Protein AF-A0A921FW37-F1 (afdb_monomer)

Solvent-accessible surface area (backbone atoms only — not comparable to full-atom values): 3791 Å² total; per-residue (Å²): 133,60,73,69,58,56,53,53,50,50,61,54,38,43,77,76,75,31,86,4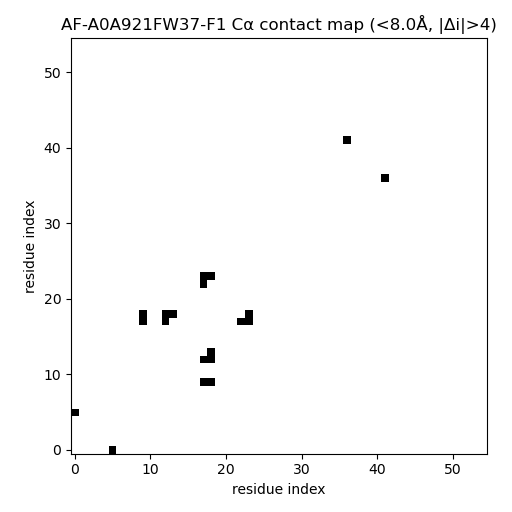8,70,67,51,4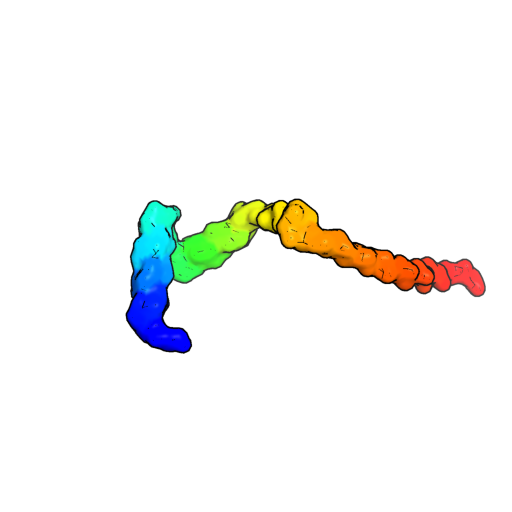6,54,48,52,58,71,68,48,72,84,78,81,55,69,86,82,45,80,82,75,80,77,78,79,80,82,73,90,78,85,89,134

Radius of gyration: 20.53 Å; Cα contacts (8 Å, |Δi|>4): 10; chains: 1; bounding box: 60×23×36 Å

Sequence (55 aa):
MKQEELQKIWKALSKYGIYTEEELNTAIKQMKPLNIGCMVSPVKKFENEKTVMVK

Organism: Sporosarcina psychrophila (NCBI:txid1476)

Mean predicted aligned error: 13.04 Å

Secondary structure (DSSP, 8-state):
--HHHHHHHHHHHHTTT--SHHHHHHHHHHSPP--GGGTS---------------

pLDDT: mean 76.62, std 15.84, range [39.34, 92.19]

Structure (mmCIF, N/CA/C/O backbone):
data_AF-A0A921FW37-F1
#
_entry.id   AF-A0A921FW37-F1
#
loop_
_atom_site.group_PDB
_atom_site.id
_atom_site.type_symbol
_atom_site.label_atom_id
_atom_site.label_alt_id
_atom_site.label_comp_id
_atom_site.label_asym_id
_atom_site.label_entity_id
_atom_site.label_seq_id
_atom_site.pdbx_PDB_ins_code
_atom_site.Cartn_x
_atom_site.Cartn_y
_atom_site.Cartn_z
_atom_site.occupancy
_atom_site.B_iso_or_equiv
_atom_site.au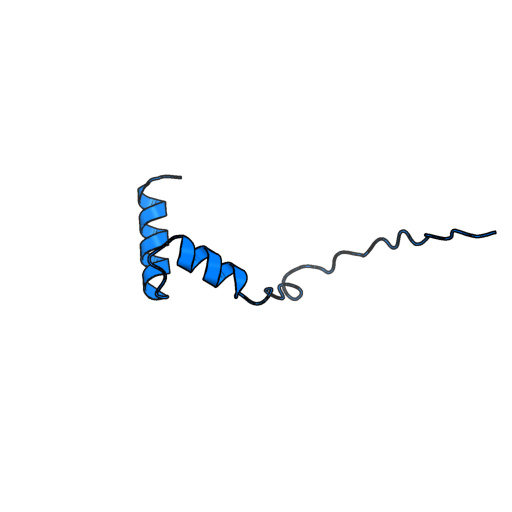th_seq_id
_atom_site.auth_comp_id
_atom_site.auth_asym_id
_atom_site.auth_atom_id
_atom_site.pdbx_PDB_model_num
ATOM 1 N N . MET A 1 1 ? -6.058 16.988 -1.453 1.00 60.97 1 MET A N 1
ATOM 2 C CA . MET A 1 1 ? -6.8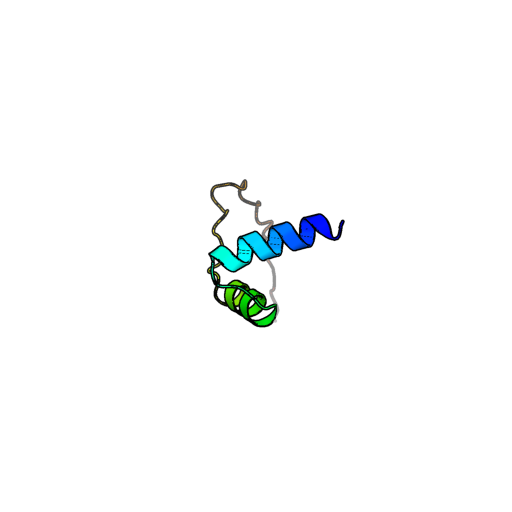71 15.755 -1.545 1.00 60.97 1 MET A CA 1
ATOM 3 C C . MET A 1 1 ? -7.973 15.845 -0.510 1.00 60.97 1 MET A C 1
ATOM 5 O O . MET A 1 1 ? -7.690 16.283 0.600 1.00 60.97 1 MET A O 1
ATOM 9 N N . LYS A 1 2 ? -9.213 15.500 -0.860 1.00 78.12 2 LYS A N 1
ATOM 10 C CA . LYS A 1 2 ? -10.307 15.459 0.122 1.00 78.12 2 LYS A CA 1
ATOM 11 C C . LYS A 1 2 ? -10.158 14.192 0.969 1.00 78.12 2 LYS A C 1
ATOM 13 O O . LYS A 1 2 ? -9.807 13.143 0.436 1.00 78.12 2 LYS A O 1
ATOM 18 N N . GLN A 1 3 ? -10.436 14.275 2.268 1.00 81.50 3 GLN A N 1
ATOM 19 C CA . GLN A 1 3 ? -10.324 13.151 3.214 1.00 81.50 3 GLN A CA 1
ATOM 20 C C . GLN A 1 3 ? -11.114 11.906 2.754 1.00 81.50 3 GLN A C 1
ATOM 22 O O . GLN A 1 3 ? -10.696 10.773 2.977 1.00 81.50 3 GLN A O 1
ATOM 27 N N . GLU A 1 4 ? -12.216 12.118 2.034 1.00 85.25 4 GLU A N 1
ATOM 28 C CA . GLU A 1 4 ? -13.052 11.069 1.441 1.00 85.25 4 GLU A CA 1
ATOM 29 C C . GLU A 1 4 ? -12.340 10.246 0.355 1.00 85.25 4 GLU A C 1
ATOM 31 O O . GLU A 1 4 ? -12.593 9.051 0.216 1.00 85.25 4 GLU A O 1
ATOM 36 N N . GLU A 1 5 ? -11.444 10.856 -0.423 1.00 87.69 5 GLU A N 1
ATOM 37 C CA . GLU A 1 5 ? -10.693 10.146 -1.466 1.00 87.69 5 GLU A CA 1
ATOM 38 C C . GLU A 1 5 ? -9.620 9.248 -0.858 1.00 87.69 5 GLU A C 1
ATOM 40 O O . GLU A 1 5 ? -9.433 8.116 -1.300 1.00 87.69 5 GLU A O 1
ATOM 45 N N . LEU A 1 6 ? -8.988 9.713 0.220 1.00 87.06 6 LEU A N 1
ATOM 46 C CA . LEU A 1 6 ? -7.991 8.938 0.950 1.00 87.06 6 LEU A CA 1
ATOM 47 C C . LEU A 1 6 ? -8.611 7.665 1.550 1.00 87.06 6 LEU A C 1
ATOM 49 O O . LEU A 1 6 ? -8.045 6.581 1.442 1.00 87.06 6 LEU A O 1
ATOM 53 N N . GLN A 1 7 ? -9.821 7.774 2.106 1.00 88.38 7 GLN A N 1
ATOM 54 C CA . GLN A 1 7 ? -10.579 6.633 2.633 1.00 88.38 7 GLN A CA 1
ATOM 55 C C . GLN A 1 7 ? -10.928 5.607 1.544 1.00 88.38 7 GLN A C 1
ATOM 57 O O . GLN A 1 7 ? -10.851 4.400 1.774 1.00 88.38 7 GLN A O 1
ATOM 62 N N . LYS A 1 8 ? -11.271 6.064 0.332 1.00 91.06 8 LYS A N 1
ATOM 63 C CA . LYS A 1 8 ? -11.521 5.167 -0.810 1.00 91.06 8 LYS A CA 1
ATOM 64 C C . LYS A 1 8 ? -10.261 4.406 -1.218 1.00 91.06 8 LYS A C 1
ATOM 66 O O . LYS A 1 8 ? -10.355 3.217 -1.513 1.00 91.06 8 LYS A O 1
ATOM 71 N N . ILE A 1 9 ? -9.107 5.073 -1.200 1.00 89.12 9 ILE A N 1
ATOM 72 C CA . ILE A 1 9 ? -7.811 4.456 -1.504 1.00 89.12 9 ILE A CA 1
ATOM 73 C C . ILE A 1 9 ? -7.479 3.390 -0.458 1.00 89.12 9 ILE A C 1
ATOM 75 O O . ILE A 1 9 ? -7.235 2.246 -0.829 1.00 89.12 9 ILE A O 1
ATOM 79 N N . TRP A 1 10 ? -7.573 3.706 0.836 1.00 89.88 10 TRP A N 1
ATOM 80 C CA . TRP A 1 10 ? -7.340 2.724 1.904 1.00 89.88 10 TRP A CA 1
ATOM 81 C C . TRP A 1 10 ? -8.299 1.533 1.839 1.00 89.88 10 TRP A C 1
ATOM 83 O O . TRP A 1 10 ? -7.882 0.391 2.011 1.00 89.88 10 TRP A O 1
ATOM 93 N N . LYS A 1 11 ? -9.571 1.765 1.498 1.00 92.19 11 LYS A N 1
ATOM 94 C CA . LYS A 1 11 ? -10.551 0.689 1.281 1.00 92.19 11 LYS A CA 1
ATOM 95 C C . LYS A 1 11 ? -10.231 -0.181 0.060 1.00 92.19 11 LYS A C 1
ATOM 97 O O . LYS A 1 11 ? -10.634 -1.341 0.010 1.00 92.19 11 LYS A O 1
ATOM 102 N N . ALA A 1 12 ? -9.571 0.368 -0.956 1.00 90.88 12 ALA A N 1
ATOM 103 C CA . ALA A 1 12 ? -9.097 -0.413 -2.092 1.00 90.88 12 ALA A CA 1
ATOM 104 C C . ALA A 1 12 ? -7.849 -1.221 -1.715 1.00 90.88 12 ALA A C 1
ATOM 106 O O . ALA A 1 12 ? -7.791 -2.406 -2.026 1.00 90.88 12 ALA A O 1
ATOM 107 N N . LEU A 1 13 ? -6.905 -0.607 -0.997 1.00 89.62 13 LEU A N 1
ATOM 108 C CA . LEU A 1 13 ? -5.676 -1.237 -0.507 1.00 89.62 13 LEU A CA 1
ATOM 109 C C . LEU A 1 13 ? -5.956 -2.396 0.461 1.00 89.62 13 LEU A C 1
ATOM 111 O O . LEU A 1 13 ? -5.326 -3.448 0.347 1.00 89.62 13 LEU A O 1
ATOM 115 N N . SER A 1 14 ? -6.971 -2.272 1.319 1.00 90.50 14 SER A N 1
ATOM 116 C CA . SER A 1 14 ? -7.354 -3.340 2.249 1.00 90.50 14 SER A CA 1
ATOM 117 C C . SER A 1 14 ? -7.819 -4.620 1.548 1.00 90.50 14 SER A C 1
ATOM 119 O O . SER A 1 14 ? -7.597 -5.713 2.063 1.00 90.50 14 SER A O 1
ATOM 121 N N . LYS A 1 15 ? -8.380 -4.531 0.331 1.00 91.94 15 LYS A N 1
ATOM 122 C CA . LYS A 1 15 ? -8.721 -5.717 -0.484 1.00 91.94 15 LYS A CA 1
ATOM 123 C C . LYS A 1 15 ? -7.495 -6.531 -0.895 1.00 91.94 15 LYS A C 1
ATOM 125 O O . LYS A 1 15 ? -7.627 -7.718 -1.173 1.00 91.94 15 LYS A O 1
ATOM 130 N N . TYR A 1 16 ? -6.331 -5.892 -0.944 1.00 88.00 16 TYR A N 1
ATOM 131 C CA . TYR A 1 16 ? -5.047 -6.514 -1.252 1.00 88.00 16 TYR A CA 1
ATOM 132 C C . TYR A 1 16 ? -4.254 -6.862 0.017 1.00 88.00 16 TYR A C 1
ATOM 134 O O . TYR A 1 16 ? -3.097 -7.257 -0.085 1.00 88.00 16 TYR A O 1
ATOM 142 N N . GLY A 1 17 ? -4.864 -6.729 1.202 1.00 88.62 17 GLY A N 1
ATOM 143 C CA . GLY A 1 17 ? -4.231 -7.040 2.483 1.00 88.62 17 GLY A CA 1
ATOM 144 C C . GLY A 1 17 ? -3.294 -5.953 3.010 1.00 88.62 17 GLY A C 1
ATOM 145 O O . GLY A 1 17 ? -2.498 -6.241 3.893 1.00 88.62 17 GLY A O 1
ATOM 146 N N . ILE A 1 18 ? -3.374 -4.729 2.479 1.00 90.69 18 ILE A N 1
ATOM 147 C CA . ILE A 1 18 ? -2.570 -3.587 2.926 1.00 90.69 18 ILE A CA 1
ATOM 148 C C . ILE A 1 18 ? -3.436 -2.725 3.847 1.00 90.69 18 ILE A C 1
ATOM 150 O O . ILE A 1 18 ? -4.400 -2.099 3.393 1.00 90.69 18 ILE A O 1
ATOM 154 N N . TYR A 1 19 ? -3.091 -2.682 5.129 1.00 90.50 19 TYR A N 1
ATOM 155 C CA . TYR A 1 19 ? -3.833 -1.951 6.162 1.00 90.50 19 TYR A CA 1
ATOM 156 C C . TYR A 1 19 ? -3.015 -0.812 6.771 1.00 90.50 19 TYR A C 1
ATOM 158 O O . TYR A 1 19 ? -3.578 0.085 7.398 1.00 90.50 19 TYR A O 1
ATOM 166 N N . THR A 1 20 ? -1.698 -0.839 6.567 1.00 91.62 20 T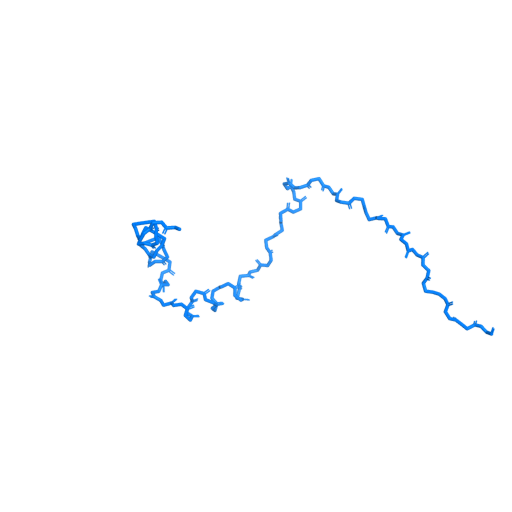HR A N 1
ATOM 167 C CA . THR A 1 20 ? -0.751 0.130 7.115 1.00 91.62 20 THR A CA 1
ATOM 168 C C . THR A 1 20 ? 0.127 0.751 6.031 1.00 91.62 20 THR A C 1
ATOM 170 O O . THR A 1 20 ? 0.286 0.232 4.924 1.00 91.62 20 THR A O 1
ATOM 173 N N . GLU A 1 21 ? 0.726 1.892 6.361 1.00 89.44 21 GLU A N 1
ATOM 174 C CA . GLU A 1 21 ? 1.674 2.574 5.480 1.00 89.44 21 GLU A CA 1
ATOM 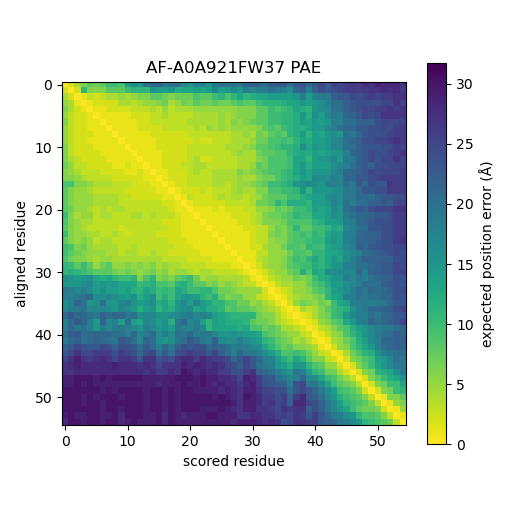175 C C . GLU A 1 21 ? 2.980 1.781 5.298 1.00 89.44 21 GLU A C 1
ATOM 177 O O . GLU A 1 21 ? 3.573 1.790 4.219 1.00 89.44 21 GLU A O 1
ATOM 182 N N . GLU A 1 22 ? 3.417 1.039 6.318 1.00 90.88 22 GLU A N 1
ATOM 183 C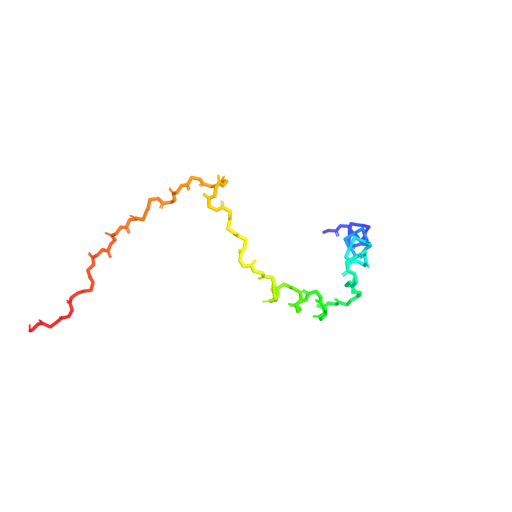 CA . GLU A 1 22 ? 4.608 0.184 6.239 1.00 90.88 22 GLU A CA 1
ATOM 184 C C . GLU A 1 22 ? 4.418 -0.977 5.255 1.00 90.88 22 GLU A C 1
ATOM 186 O O . GLU A 1 22 ? 5.309 -1.266 4.446 1.00 90.88 22 GLU A O 1
ATOM 191 N N . GLU A 1 23 ? 3.239 -1.602 5.263 1.00 88.44 23 GLU A N 1
ATOM 192 C CA . GLU A 1 23 ? 2.867 -2.645 4.301 1.00 88.44 23 GLU A CA 1
ATOM 193 C C . GLU A 1 23 ? 2.783 -2.087 2.882 1.00 88.44 23 GLU A C 1
ATOM 195 O O . GLU A 1 23 ? 3.277 -2.716 1.946 1.00 88.44 23 GLU A O 1
ATOM 200 N N . LEU A 1 24 ? 2.231 -0.881 2.719 1.00 89.75 24 LEU A N 1
ATOM 201 C CA . LEU A 1 24 ? 2.182 -0.204 1.426 1.00 89.75 24 LEU A CA 1
ATOM 202 C C . LEU A 1 24 ? 3.595 0.047 0.886 1.00 89.75 24 LEU A C 1
ATOM 204 O O . LEU A 1 24 ? 3.899 -0.303 -0.256 1.00 89.75 24 LEU A O 1
ATOM 208 N N . ASN A 1 25 ? 4.480 0.601 1.714 1.00 89.56 25 ASN A N 1
ATOM 209 C CA . ASN A 1 25 ? 5.868 0.860 1.339 1.00 89.56 25 ASN A CA 1
ATOM 210 C C . ASN A 1 25 ? 6.622 -0.430 0.996 1.00 89.56 25 ASN A C 1
ATOM 212 O O . ASN A 1 25 ? 7.416 -0.458 0.053 1.00 89.56 25 ASN A O 1
ATOM 216 N N . THR A 1 26 ? 6.368 -1.511 1.731 1.00 90.50 26 THR A N 1
ATOM 217 C CA . THR A 1 26 ? 6.968 -2.821 1.459 1.00 90.50 26 THR A CA 1
ATOM 218 C C . THR A 1 26 ? 6.450 -3.405 0.148 1.00 90.50 26 THR A C 1
ATOM 220 O O . THR A 1 26 ? 7.250 -3.856 -0.673 1.00 90.50 26 THR A O 1
ATOM 223 N N . ALA A 1 27 ? 5.141 -3.328 -0.100 1.00 87.06 27 ALA A N 1
ATOM 224 C CA . ALA A 1 27 ? 4.522 -3.782 -1.341 1.00 87.06 27 ALA A CA 1
ATOM 225 C C . ALA A 1 27 ? 5.068 -3.022 -2.559 1.00 87.06 27 ALA A C 1
ATOM 227 O O . ALA A 1 27 ? 5.395 -3.643 -3.568 1.00 87.06 27 ALA A O 1
ATOM 228 N N . ILE A 1 28 ? 5.251 -1.702 -2.450 1.00 86.69 28 ILE A N 1
ATOM 229 C CA . ILE A 1 28 ? 5.859 -0.877 -3.506 1.00 86.69 28 ILE A CA 1
ATOM 230 C C . ILE A 1 28 ? 7.313 -1.294 -3.758 1.00 86.69 28 ILE A C 1
ATOM 232 O O . ILE A 1 28 ? 7.716 -1.435 -4.910 1.00 86.69 28 ILE A O 1
ATOM 236 N N . LYS A 1 29 ? 8.100 -1.537 -2.702 1.00 88.38 29 LYS A N 1
ATOM 237 C CA . LYS A 1 29 ? 9.501 -1.982 -2.829 1.00 88.38 29 LYS A CA 1
ATOM 238 C C . LYS A 1 29 ? 9.633 -3.371 -3.455 1.00 88.38 29 LYS A C 1
ATOM 240 O O . LYS A 1 29 ? 10.598 -3.626 -4.168 1.00 88.38 29 LYS A O 1
ATOM 245 N N . GLN A 1 30 ? 8.693 -4.268 -3.170 1.00 88.12 30 GLN A N 1
ATOM 246 C CA . GLN A 1 30 ? 8.662 -5.618 -3.738 1.00 88.12 30 GLN A CA 1
ATOM 247 C C . GLN A 1 30 ? 8.044 -5.659 -5.140 1.00 88.12 30 GLN A C 1
ATOM 249 O O . GLN A 1 30 ? 8.198 -6.654 -5.855 1.00 88.12 30 GLN A O 1
ATOM 254 N N . MET A 1 31 ? 7.345 -4.597 -5.548 1.00 84.31 31 MET A N 1
ATOM 255 C CA . MET A 1 31 ? 6.721 -4.517 -6.857 1.00 84.31 31 MET A CA 1
ATOM 256 C C . MET A 1 31 ? 7.798 -4.566 -7.942 1.00 84.31 31 MET A C 1
ATOM 258 O O . MET A 1 31 ? 8.743 -3.778 -7.961 1.00 84.31 31 MET A O 1
ATOM 262 N N . LYS A 1 32 ? 7.650 -5.507 -8.878 1.00 78.50 32 LYS A N 1
ATOM 263 C CA . LYS A 1 32 ? 8.527 -5.566 -10.049 1.00 78.50 32 LYS A CA 1
ATOM 264 C C . LYS A 1 32 ? 8.363 -4.278 -10.862 1.00 78.50 32 LYS A C 1
ATOM 266 O O . LYS A 1 32 ? 7.235 -3.793 -10.983 1.00 78.50 32 LYS A O 1
ATOM 271 N N . PRO A 1 33 ? 9.445 -3.748 -11.459 1.00 78.62 33 PRO A N 1
ATOM 272 C CA . PRO A 1 33 ? 9.339 -2.600 -12.345 1.00 78.62 33 PRO A CA 1
ATOM 273 C C . PRO A 1 33 ? 8.338 -2.921 -13.456 1.00 78.62 33 PRO A C 1
ATOM 275 O O . PRO A 1 33 ? 8.482 -3.905 -14.185 1.00 78.62 33 PRO A O 1
ATOM 278 N N . LEU A 1 34 ? 7.291 -2.105 -13.547 1.00 75.69 34 LEU A N 1
ATOM 279 C CA . LEU A 1 34 ? 6.293 -2.217 -14.597 1.00 75.69 34 LEU A CA 1
ATOM 280 C C . LEU A 1 34 ? 6.974 -1.901 -15.928 1.00 75.69 34 LEU A C 1
ATOM 282 O O . LEU A 1 34 ? 7.410 -0.774 -16.163 1.00 75.69 34 LEU A O 1
ATOM 286 N N . ASN A 1 35 ? 7.066 -2.896 -16.807 1.00 71.12 35 ASN A N 1
ATOM 287 C CA . ASN A 1 35 ? 7.545 -2.676 -18.163 1.00 71.12 35 ASN A CA 1
ATOM 288 C C . ASN A 1 35 ? 6.424 -2.033 -18.992 1.00 71.12 35 ASN A C 1
ATOM 290 O O . ASN A 1 35 ? 5.701 -2.702 -19.723 1.00 71.12 35 ASN A O 1
ATOM 294 N N . ILE A 1 36 ? 6.282 -0.716 -18.853 1.00 75.88 36 ILE A N 1
ATOM 295 C CA . ILE A 1 36 ? 5.382 0.119 -19.662 1.00 75.88 36 ILE A CA 1
ATOM 296 C C . ILE A 1 36 ? 5.964 0.446 -21.047 1.00 75.88 36 ILE A C 1
ATOM 298 O O . ILE A 1 36 ? 5.401 1.267 -21.766 1.00 75.88 36 ILE A O 1
ATOM 302 N N . GLY A 1 37 ? 7.073 -0.192 -21.446 1.00 68.44 37 GLY A N 1
ATOM 303 C CA . GLY A 1 37 ? 7.756 0.047 -22.721 1.00 68.44 37 GLY A CA 1
ATOM 304 C C . GLY A 1 37 ? 6.893 -0.222 -23.957 1.00 68.44 37 GLY A C 1
ATOM 305 O O . GLY A 1 37 ? 7.188 0.299 -25.024 1.00 68.44 37 GLY A O 1
ATOM 306 N N . CYS A 1 38 ? 5.809 -0.991 -23.818 1.00 65.94 38 CYS A N 1
ATOM 307 C CA . CYS A 1 38 ? 4.825 -1.208 -24.880 1.00 65.94 38 CYS A CA 1
ATOM 308 C C . CYS A 1 38 ? 3.790 -0.076 -25.018 1.00 65.94 38 CYS A C 1
ATOM 310 O O . CYS A 1 38 ? 3.155 0.028 -26.063 1.00 65.94 38 CYS A O 1
ATOM 312 N N . MET A 1 39 ? 3.599 0.753 -23.986 1.00 76.62 39 MET A N 1
ATOM 313 C CA . MET A 1 39 ? 2.608 1.842 -23.964 1.00 76.62 39 MET A CA 1
ATOM 314 C C . MET A 1 39 ? 3.235 3.216 -24.214 1.00 76.62 39 MET A C 1
ATOM 316 O O . MET A 1 39 ? 2.516 4.182 -24.463 1.00 76.62 39 MET A O 1
ATOM 320 N N . VAL A 1 40 ? 4.564 3.318 -24.137 1.00 73.81 40 VAL A N 1
ATOM 321 C CA . VAL A 1 40 ? 5.299 4.561 -24.377 1.00 73.81 40 VAL A CA 1
ATOM 322 C C . VAL A 1 40 ? 6.096 4.457 -25.669 1.00 73.81 40 VAL A C 1
ATOM 324 O O . VAL A 1 40 ? 6.733 3.441 -25.941 1.00 73.81 40 VAL A O 1
ATOM 327 N N . SER A 1 41 ? 6.091 5.524 -26.468 1.00 77.38 41 SER A N 1
ATOM 328 C CA . SER A 1 41 ? 7.007 5.619 -27.602 1.00 77.38 41 SER A CA 1
ATOM 329 C C . SER A 1 41 ? 8.450 5.550 -27.091 1.00 77.38 41 SER A C 1
ATOM 331 O O . SER A 1 41 ? 8.769 6.205 -26.093 1.00 77.38 41 SER A O 1
ATOM 333 N N . PRO A 1 42 ? 9.337 4.788 -27.751 1.00 72.88 42 PRO A N 1
ATOM 334 C CA . PRO A 1 42 ? 10.724 4.679 -27.331 1.00 72.88 42 PRO A CA 1
ATOM 335 C C . PRO A 1 42 ? 11.361 6.068 -27.299 1.00 72.88 42 PRO A C 1
ATOM 337 O O . PRO A 1 42 ? 11.367 6.798 -28.293 1.00 72.88 42 PRO A O 1
ATOM 340 N N . VAL A 1 43 ? 11.899 6.440 -26.137 1.00 70.06 43 VAL A N 1
ATOM 341 C CA . VAL A 1 43 ? 12.673 7.671 -25.995 1.00 70.06 43 VAL A CA 1
ATOM 342 C C . VAL A 1 43 ? 13.936 7.485 -26.829 1.00 70.06 43 VAL A C 1
ATOM 344 O O . VAL A 1 43 ? 14.737 6.592 -26.548 1.00 70.06 43 VAL A O 1
ATOM 347 N N . LYS A 1 44 ? 14.105 8.295 -27.882 1.00 66.62 44 LYS A N 1
ATOM 348 C CA . LYS A 1 44 ? 15.358 8.338 -28.644 1.00 66.62 44 LYS A CA 1
ATOM 349 C C . LYS A 1 44 ? 16.476 8.662 -27.656 1.00 66.62 44 LYS A C 1
ATOM 351 O O . LYS A 1 44 ? 16.533 9.771 -27.130 1.00 66.62 44 LYS A O 1
ATOM 356 N N . LYS A 1 45 ? 17.331 7.680 -27.370 1.00 63.97 45 LYS A N 1
ATOM 357 C CA . LYS A 1 45 ? 18.562 7.904 -26.619 1.00 63.97 45 LYS A CA 1
ATOM 358 C C . LYS A 1 45 ? 19.408 8.847 -27.467 1.00 63.97 45 LYS A C 1
ATOM 360 O O . LYS A 1 45 ? 19.890 8.451 -28.521 1.00 63.97 45 LYS A O 1
ATOM 365 N N . PHE A 1 46 ? 19.536 10.101 -27.050 1.00 60.31 46 PHE A N 1
ATOM 366 C CA . PHE A 1 46 ? 20.604 10.946 -27.560 1.00 60.31 46 PHE A CA 1
ATOM 367 C C . PHE A 1 46 ? 21.893 10.393 -26.955 1.00 60.31 46 PHE A C 1
ATOM 369 O O . PHE A 1 46 ? 22.174 10.600 -25.774 1.00 60.31 46 PHE A O 1
ATOM 376 N N . GLU A 1 47 ? 22.617 9.599 -27.738 1.00 54.19 47 GLU A N 1
ATOM 377 C CA . GLU A 1 47 ? 23.975 9.174 -27.426 1.00 54.19 47 GLU A CA 1
ATOM 378 C C . GLU A 1 47 ? 24.872 10.416 -27.418 1.00 54.19 47 GLU A C 1
ATOM 380 O O . GLU A 1 47 ? 25.484 10.759 -28.421 1.00 54.19 47 GLU A O 1
ATOM 385 N N . ASN A 1 48 ? 24.968 11.107 -26.281 1.00 50.12 48 ASN A N 1
ATOM 386 C CA . ASN A 1 48 ? 26.167 11.895 -26.004 1.00 50.12 48 ASN A CA 1
ATOM 387 C C . ASN A 1 48 ? 27.246 10.930 -25.513 1.00 50.12 48 ASN A C 1
ATOM 389 O O . ASN A 1 48 ? 27.600 10.853 -24.336 1.00 50.12 48 ASN A O 1
ATOM 393 N N . GLU A 1 49 ? 27.731 10.150 -26.472 1.00 52.00 49 GLU A N 1
ATOM 394 C CA . GLU A 1 49 ? 29.032 9.519 -26.422 1.00 52.00 49 GLU A CA 1
ATOM 395 C C . GLU A 1 49 ? 30.079 10.640 -26.342 1.00 52.00 49 GLU A C 1
ATOM 397 O O . GLU A 1 49 ? 30.219 11.445 -27.262 1.00 52.00 49 GLU A O 1
ATOM 402 N N . LYS A 1 50 ? 30.7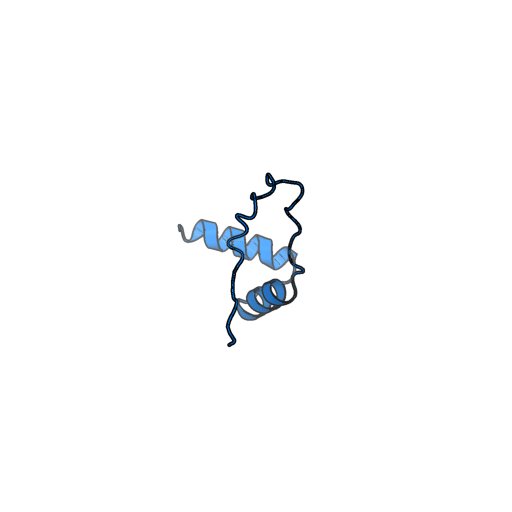81 10.734 -25.209 1.00 46.38 50 LYS A N 1
ATOM 403 C CA . LYS A 1 50 ? 32.239 10.532 -25.124 1.00 46.38 50 LYS A CA 1
ATOM 404 C C . LYS A 1 50 ? 32.751 10.941 -23.743 1.00 46.38 50 LYS A C 1
ATOM 406 O O . LYS A 1 50 ? 33.140 12.078 -23.500 1.00 46.38 50 LYS A O 1
ATOM 411 N N . THR A 1 51 ? 32.862 9.951 -22.863 1.00 48.19 51 THR A N 1
ATOM 412 C CA . THR A 1 51 ?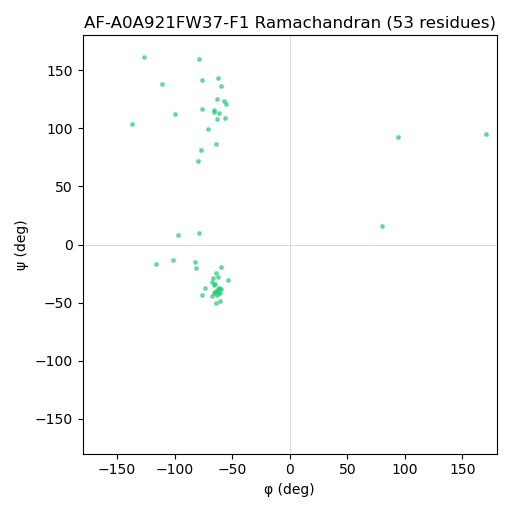 34.033 9.871 -21.990 1.00 48.19 51 THR A CA 1
ATOM 413 C C . THR A 1 51 ? 35.185 9.343 -22.839 1.00 48.19 51 THR A C 1
ATOM 415 O O . THR A 1 51 ? 35.126 8.202 -23.281 1.00 48.19 51 THR A O 1
ATOM 418 N N . VAL A 1 52 ? 36.240 10.134 -23.036 1.00 50.41 52 VAL A N 1
ATOM 419 C CA . VAL A 1 52 ? 37.595 9.595 -23.221 1.00 50.41 52 VAL A CA 1
ATOM 420 C C . VAL A 1 52 ? 38.544 10.464 -22.403 1.00 50.41 52 VAL A C 1
ATOM 422 O O . VAL A 1 52 ? 38.863 11.589 -22.775 1.00 50.41 52 VAL A O 1
ATOM 425 N N . MET A 1 53 ? 38.962 9.933 -21.255 1.00 39.44 53 MET A N 1
ATOM 426 C CA . MET A 1 53 ? 40.240 10.285 -20.642 1.00 39.44 53 MET A CA 1
ATOM 427 C C . MET A 1 53 ? 41.364 9.529 -21.378 1.00 39.44 53 MET A C 1
ATOM 429 O O . MET A 1 53 ? 41.121 8.450 -21.917 1.00 39.44 53 MET A O 1
ATOM 433 N N . VAL A 1 54 ? 42.593 10.045 -21.245 1.00 41.62 54 VAL A N 1
ATOM 434 C CA . VAL A 1 54 ? 43.907 9.390 -21.445 1.00 41.62 54 VAL A CA 1
ATOM 435 C C . VAL A 1 54 ? 44.568 9.541 -22.833 1.00 41.62 54 VAL A C 1
ATOM 437 O O . VAL A 1 54 ? 44.420 8.688 -23.706 1.00 41.62 54 VAL A O 1
ATOM 440 N N . LYS A 1 55 ? 45.425 10.559 -22.993 1.00 39.34 55 LYS A N 1
ATOM 441 C CA . LYS A 1 55 ? 46.892 10.446 -22.832 1.00 39.34 55 LYS A CA 1
ATOM 442 C C . LYS A 1 55 ? 47.528 11.824 -22.674 1.00 39.34 55 LYS A C 1
ATOM 444 O O . LYS A 1 55 ? 47.082 12.746 -23.386 1.00 39.34 55 LYS A O 1
#

Foldseek 3Di:
DDPVVVVVVCVVVVVVVDNDPVSVVVCVVPDDPPPCVVVDDDDPPPPPDDDDDDD